Protein AF-A0AAU3BEQ9-F1 (afdb_monomer_lite)

Secondary structure (DSSP, 8-state):
-EEEEEEEETTEEEEEEEEEHHHHHHHHHHHHHHHHHHHHHHHHHHHHS--

Structure (mmCIF, N/CA/C/O backbone):
data_AF-A0AAU3BEQ9-F1
#
_entry.id   AF-A0AAU3BEQ9-F1
#
loop_
_atom_site.group_PDB
_atom_site.id
_atom_site.type_symbol
_atom_site.label_atom_id
_atom_site.label_alt_id
_atom_site.label_comp_id
_atom_site.label_asym_id
_atom_site.label_entity_id
_atom_site.label_seq_id
_atom_site.pdbx_PDB_ins_code
_atom_site.Cartn_x
_atom_site.Cartn_y
_atom_site.Cartn_z
_atom_site.occupancy
_atom_site.B_iso_or_equiv
_atom_site.auth_seq_id
_atom_site.auth_comp_id
_atom_site.auth_asym_id
_atom_site.auth_atom_id
_atom_site.pdbx_PDB_model_num
ATOM 1 N N . MET A 1 1 ? 10.179 7.369 -18.725 1.00 80.94 1 MET A N 1
ATOM 2 C CA . MET A 1 1 ? 9.827 8.110 -17.493 1.00 80.94 1 MET A CA 1
ATOM 3 C C . MET A 1 1 ? 9.630 7.089 -16.384 1.00 80.94 1 MET A C 1
ATOM 5 O O . MET A 1 1 ? 9.069 6.036 -16.667 1.00 80.94 1 MET A O 1
ATOM 9 N N . THR A 1 2 ? 10.138 7.350 -15.182 1.00 92.81 2 THR A N 1
ATOM 10 C CA . THR A 1 2 ? 10.129 6.403 -14.053 1.00 92.81 2 THR A CA 1
ATOM 11 C C . THR A 1 2 ? 9.491 7.037 -12.822 1.00 92.81 2 THR A C 1
ATOM 13 O O . THR A 1 2 ? 9.592 8.250 -12.643 1.00 92.81 2 THR A O 1
ATOM 16 N N . GLY A 1 3 ? 8.869 6.219 -11.976 1.00 93.62 3 GLY A N 1
ATOM 17 C CA . GLY A 1 3 ? 8.321 6.610 -10.676 1.00 93.62 3 GLY A CA 1
ATOM 18 C C . GLY A 1 3 ? 8.900 5.765 -9.542 1.00 93.62 3 GLY A C 1
ATOM 19 O O . GLY A 1 3 ? 9.672 4.835 -9.776 1.00 93.62 3 GLY A O 1
ATOM 20 N N . GLU A 1 4 ? 8.523 6.072 -8.303 1.00 95.69 4 GLU A N 1
ATOM 21 C CA . GLU A 1 4 ? 8.911 5.293 -7.123 1.00 95.69 4 GLU A CA 1
ATOM 22 C C . GLU A 1 4 ? 7.681 4.808 -6.358 1.00 95.69 4 GLU A C 1
ATOM 24 O O . GLU A 1 4 ? 6.767 5.583 -6.069 1.00 95.69 4 GLU A O 1
ATOM 29 N N . ILE A 1 5 ? 7.700 3.530 -5.979 1.00 95.81 5 ILE A N 1
ATOM 30 C CA . ILE A 1 5 ? 6.761 2.935 -5.026 1.00 95.81 5 ILE A 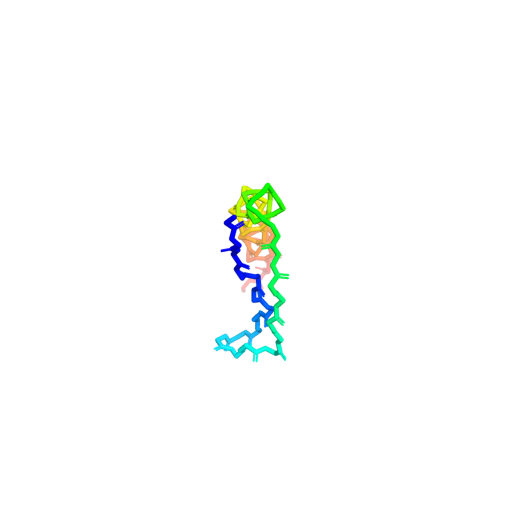CA 1
ATOM 31 C C . ILE A 1 5 ? 7.478 2.794 -3.683 1.00 95.81 5 ILE A C 1
ATOM 33 O O . ILE A 1 5 ? 8.609 2.302 -3.617 1.00 95.81 5 ILE A O 1
ATOM 37 N N . ARG A 1 6 ? 6.815 3.226 -2.608 1.00 96.00 6 ARG A N 1
ATOM 38 C CA . ARG A 1 6 ? 7.321 3.169 -1.232 1.00 96.00 6 ARG A CA 1
ATOM 39 C C . ARG A 1 6 ? 6.515 2.151 -0.443 1.00 96.00 6 ARG A C 1
ATOM 41 O O . ARG A 1 6 ? 5.290 2.205 -0.456 1.00 96.00 6 ARG A O 1
ATOM 48 N N . HIS A 1 7 ? 7.200 1.261 0.262 1.00 93.06 7 HIS A N 1
ATOM 49 C CA . HIS A 1 7 ? 6.564 0.444 1.286 1.00 93.06 7 HIS A CA 1
ATOM 50 C C . HIS A 1 7 ? 6.721 1.159 2.622 1.00 93.06 7 HIS A C 1
ATOM 52 O O . HIS A 1 7 ? 7.837 1.281 3.126 1.00 93.06 7 HIS A O 1
ATOM 58 N N . GLU A 1 8 ? 5.617 1.664 3.163 1.00 94.25 8 GLU A N 1
ATOM 59 C CA . GLU A 1 8 ? 5.599 2.445 4.394 1.00 94.25 8 GLU A CA 1
ATOM 60 C C . GLU A 1 8 ? 4.731 1.776 5.460 1.00 94.25 8 GLU A C 1
ATOM 62 O O . GLU A 1 8 ? 3.615 1.341 5.184 1.00 94.25 8 GLU A O 1
ATOM 67 N N . VAL A 1 9 ? 5.238 1.720 6.691 1.00 92.12 9 VAL A N 1
ATOM 68 C CA . VAL A 1 9 ? 4.503 1.235 7.859 1.00 92.12 9 VAL A CA 1
ATOM 69 C C . VAL A 1 9 ? 4.598 2.288 8.954 1.00 92.12 9 VAL A C 1
ATOM 71 O O . VAL A 1 9 ? 5.690 2.620 9.405 1.00 92.12 9 VAL A O 1
ATOM 74 N N . ARG A 1 10 ? 3.446 2.808 9.400 1.00 89.06 10 ARG A N 1
ATOM 75 C CA . ARG A 1 10 ? 3.350 3.811 10.482 1.00 89.06 10 ARG A CA 1
ATOM 76 C C . ARG A 1 10 ? 4.259 5.040 10.270 1.00 89.06 10 ARG A C 1
ATOM 78 O O . ARG A 1 10 ? 4.928 5.466 11.206 1.00 89.06 10 ARG A O 1
ATOM 85 N N . GLY A 1 11 ? 4.317 5.594 9.056 1.00 92.56 11 GLY A N 1
ATOM 86 C CA . GLY A 1 11 ? 5.191 6.739 8.754 1.00 92.56 11 GLY A CA 1
ATOM 87 C C . GLY A 1 11 ? 6.623 6.364 8.354 1.00 92.56 11 GLY A C 1
ATOM 88 O O . GLY A 1 11 ? 7.402 7.234 7.971 1.00 92.56 11 GLY A O 1
ATOM 89 N N . ILE A 1 12 ? 7.003 5.086 8.462 1.00 95.50 12 ILE A N 1
ATOM 90 C CA . ILE A 1 12 ? 8.377 4.622 8.247 1.00 95.50 12 ILE A CA 1
ATOM 91 C C . ILE A 1 12 ? 8.475 3.907 6.905 1.00 95.50 12 ILE A C 1
ATOM 93 O O . ILE A 1 12 ? 7.873 2.851 6.712 1.00 95.50 12 ILE A O 1
ATOM 97 N N . VAL A 1 13 ? 9.272 4.453 5.985 1.00 96.12 13 VAL A N 1
ATOM 98 C CA . VAL A 1 13 ? 9.551 3.813 4.693 1.00 96.12 13 VAL A CA 1
ATOM 99 C C . VAL A 1 13 ? 10.541 2.669 4.898 1.00 96.12 13 VAL A C 1
ATOM 101 O O . VAL A 1 13 ? 11.719 2.900 5.163 1.00 96.12 13 VAL A O 1
ATOM 104 N N . LEU A 1 14 ? 10.060 1.439 4.751 1.00 96.25 14 LEU A N 1
ATOM 105 C CA . LEU A 1 14 ? 10.851 0.215 4.867 1.00 96.25 14 LEU A CA 1
ATOM 106 C C . LEU A 1 14 ? 11.640 -0.083 3.588 1.00 96.25 14 LEU A C 1
ATOM 108 O O . LEU A 1 14 ? 12.751 -0.602 3.654 1.00 96.25 14 LEU A O 1
ATOM 112 N N . SER A 1 15 ? 11.079 0.236 2.419 1.00 95.94 15 SER A N 1
ATOM 113 C CA . SER A 1 15 ? 11.760 0.054 1.135 1.00 95.94 15 SER A CA 1
ATOM 114 C C . SER A 1 15 ? 11.243 1.003 0.056 1.00 95.94 15 SER A C 1
ATOM 116 O O . SER A 1 15 ? 10.148 1.569 0.152 1.00 95.94 15 SER A O 1
ATOM 118 N N . ARG A 1 16 ? 12.058 1.183 -0.988 1.00 96.38 16 ARG A N 1
ATOM 119 C CA . ARG A 1 16 ? 11.721 1.949 -2.191 1.00 96.38 16 ARG A CA 1
ATOM 120 C C . ARG A 1 16 ? 12.047 1.121 -3.420 1.00 96.38 16 ARG A C 1
ATOM 122 O O . ARG A 1 16 ? 13.076 0.447 -3.454 1.00 96.38 16 ARG A O 1
ATOM 129 N N . ARG A 1 17 ? 11.177 1.184 -4.423 1.00 96.94 17 ARG A N 1
ATOM 130 C CA . ARG A 1 17 ? 11.363 0.509 -5.706 1.00 96.94 17 ARG A CA 1
ATOM 131 C C . ARG A 1 17 ? 11.082 1.484 -6.837 1.00 96.94 17 ARG A C 1
ATOM 133 O O . ARG A 1 17 ? 9.972 2.005 -6.936 1.00 96.94 17 ARG A O 1
ATOM 140 N N . THR A 1 18 ? 12.076 1.704 -7.688 1.00 97.38 18 THR A N 1
ATOM 141 C CA . THR A 1 18 ? 11.913 2.455 -8.934 1.00 97.38 18 THR A CA 1
ATOM 142 C C . THR A 1 18 ? 11.194 1.582 -9.956 1.00 97.38 18 THR A C 1
ATOM 144 O O . THR A 1 18 ? 11.553 0.421 -10.140 1.00 97.38 18 THR A O 1
ATOM 147 N N . VAL A 1 19 ? 10.174 2.137 -10.601 1.00 97.12 19 VAL A N 1
ATOM 148 C CA . VAL A 1 19 ? 9.292 1.432 -11.539 1.00 97.12 19 VAL A CA 1
ATOM 149 C C . VAL A 1 19 ? 9.031 2.275 -12.786 1.00 97.12 19 VAL A C 1
ATOM 151 O O . VAL A 1 19 ? 9.294 3.483 -12.811 1.00 97.12 19 VAL A O 1
ATOM 154 N N . GLY A 1 20 ? 8.513 1.634 -13.834 1.00 97.88 20 GLY A N 1
ATOM 155 C CA . GLY A 1 20 ? 8.005 2.325 -15.019 1.00 97.88 20 GLY A CA 1
ATOM 156 C C . GLY A 1 20 ? 6.743 3.139 -14.717 1.00 97.88 20 GLY A C 1
ATOM 157 O O . GLY A 1 20 ? 6.102 2.951 -13.685 1.00 97.88 20 GLY A O 1
ATOM 158 N N . LEU A 1 21 ? 6.387 4.053 -15.624 1.00 97.06 21 LEU A N 1
ATOM 159 C CA . LEU A 1 21 ? 5.222 4.927 -15.456 1.00 97.06 21 LEU A CA 1
ATOM 160 C C . LEU A 1 21 ? 3.906 4.144 -15.356 1.00 97.06 21 LEU A C 1
ATOM 162 O O . LEU A 1 21 ? 3.110 4.444 -14.476 1.00 97.06 21 LEU A O 1
ATOM 166 N N . ASP A 1 22 ? 3.702 3.135 -16.203 1.00 97.19 22 ASP A N 1
ATOM 167 C CA . ASP A 1 22 ? 2.452 2.362 -16.217 1.00 97.19 22 ASP A CA 1
ATOM 168 C C . ASP A 1 22 ? 2.240 1.632 -14.884 1.00 97.19 22 ASP A C 1
ATOM 170 O O . ASP A 1 22 ? 1.213 1.791 -14.232 1.00 97.19 22 ASP A O 1
ATOM 174 N N . GLU A 1 23 ? 3.276 0.943 -14.395 1.00 97.25 23 GLU A N 1
ATOM 175 C CA . GLU A 1 23 ? 3.241 0.284 -13.086 1.00 97.25 23 GLU A CA 1
ATOM 176 C C . GLU A 1 23 ? 3.030 1.285 -11.943 1.00 97.25 23 GLU A C 1
ATOM 178 O O . GLU A 1 23 ? 2.332 0.993 -10.967 1.00 97.25 23 GLU A O 1
ATOM 183 N N . TRP A 1 24 ? 3.627 2.474 -12.049 1.00 97.00 24 TRP A N 1
ATOM 184 C CA . TRP A 1 24 ? 3.436 3.531 -11.065 1.00 97.00 24 TRP A CA 1
ATOM 185 C C . TRP A 1 24 ? 1.983 4.025 -11.034 1.00 97.00 24 TRP A C 1
ATOM 187 O O . TRP A 1 24 ? 1.420 4.171 -9.948 1.00 97.00 24 TRP A O 1
ATOM 197 N N . VAL A 1 25 ? 1.359 4.232 -12.198 1.00 96.38 25 VAL A N 1
ATOM 198 C CA . VAL A 1 25 ? -0.052 4.638 -12.313 1.00 96.38 25 VAL A CA 1
ATOM 199 C C . VAL A 1 25 ? -0.978 3.545 -11.778 1.00 96.38 25 VAL A C 1
ATOM 201 O O . VAL A 1 25 ? -1.879 3.846 -10.994 1.00 96.38 25 VAL A O 1
ATOM 204 N N . ASP A 1 26 ? -0.717 2.280 -12.104 1.00 96.50 26 ASP A N 1
ATOM 205 C CA . ASP A 1 26 ? -1.498 1.145 -11.599 1.00 96.50 26 ASP A CA 1
ATOM 206 C C . ASP A 1 26 ? -1.385 0.991 -10.077 1.00 96.50 26 ASP A C 1
ATOM 208 O O . ASP A 1 26 ? -2.349 0.642 -9.389 1.00 96.50 26 ASP A O 1
ATOM 212 N N . ALA A 1 27 ? -0.197 1.223 -9.516 1.00 95.44 27 ALA A N 1
ATOM 213 C CA . ALA A 1 27 ? 0.001 1.226 -8.070 1.00 95.44 27 ALA A CA 1
ATOM 214 C C . ALA A 1 27 ? -0.725 2.406 -7.407 1.00 95.44 27 ALA A C 1
ATOM 216 O O . ALA A 1 27 ? -1.378 2.231 -6.375 1.00 95.44 27 ALA A O 1
ATOM 217 N N . LEU A 1 28 ? -0.665 3.590 -8.022 1.00 93.38 28 LEU A N 1
ATOM 218 C CA . LEU A 1 28 ? -1.362 4.776 -7.540 1.00 93.38 28 LEU A CA 1
ATOM 219 C C . LEU A 1 28 ? -2.882 4.589 -7.561 1.00 93.38 28 LEU A C 1
ATOM 221 O O . LEU A 1 28 ? -3.536 4.954 -6.592 1.00 93.38 28 LEU A O 1
ATOM 225 N N . ALA A 1 29 ? -3.447 3.995 -8.612 1.00 96.19 29 ALA A N 1
AT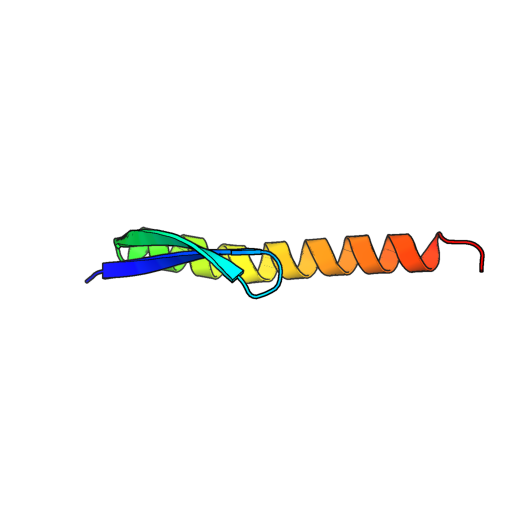OM 226 C CA . ALA A 1 29 ? -4.886 3.757 -8.715 1.00 96.19 29 ALA A CA 1
ATOM 227 C C . ALA A 1 29 ? -5.405 2.765 -7.655 1.00 96.19 29 ALA A C 1
ATOM 229 O O . ALA A 1 29 ? -6.528 2.909 -7.168 1.00 96.19 29 ALA A O 1
ATOM 230 N N . ARG A 1 30 ? -4.588 1.778 -7.259 1.00 95.31 30 ARG A N 1
ATOM 231 C CA . ARG A 1 30 ? -4.950 0.779 -6.235 1.00 95.31 30 ARG A CA 1
ATOM 232 C C . ARG A 1 30 ? -4.899 1.320 -4.807 1.00 95.31 30 ARG A C 1
ATOM 234 O O . ARG A 1 30 ? -5.753 0.964 -3.996 1.00 95.31 30 ARG A O 1
ATOM 241 N N . SER A 1 31 ? -3.947 2.202 -4.508 1.00 94.00 31 SER A N 1
ATOM 242 C CA . SER A 1 31 ? -3.706 2.707 -3.148 1.00 94.00 31 SER A CA 1
ATOM 243 C C . SER A 1 31 ? -4.950 3.335 -2.472 1.00 94.00 31 SER A C 1
ATOM 245 O O . SER A 1 31 ? -5.275 2.946 -1.346 1.00 94.00 31 SER A O 1
ATOM 247 N N . PRO A 1 32 ? -5.740 4.211 -3.132 1.00 93.25 32 PRO A N 1
ATOM 248 C CA . PRO A 1 32 ? -6.976 4.744 -2.558 1.00 93.25 32 PRO A CA 1
ATOM 249 C C . PRO A 1 32 ? -8.026 3.673 -2.248 1.00 93.25 32 PRO A C 1
ATOM 251 O O . PRO A 1 32 ? -8.702 3.758 -1.223 1.00 93.25 32 PRO A O 1
ATOM 254 N N . ALA A 1 33 ? -8.166 2.662 -3.111 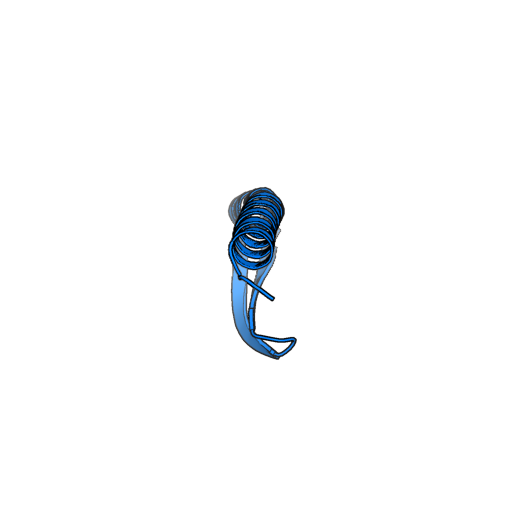1.00 95.50 33 ALA A N 1
ATOM 255 C CA . ALA A 1 33 ? -9.130 1.581 -2.912 1.00 95.50 33 ALA A CA 1
ATOM 256 C C . ALA A 1 33 ? -8.750 0.710 -1.704 1.00 95.50 33 ALA A C 1
ATOM 258 O O . ALA A 1 33 ? -9.608 0.357 -0.892 1.00 95.50 33 ALA A O 1
ATOM 259 N N . GLU A 1 34 ? -7.459 0.418 -1.539 1.00 94.25 34 GLU A N 1
ATOM 260 C CA . GLU A 1 34 ? -6.937 -0.300 -0.373 1.00 94.25 34 GLU A CA 1
ATOM 261 C C . GLU A 1 34 ? -7.145 0.495 0.925 1.00 94.25 34 GLU A C 1
ATOM 263 O O . GLU A 1 34 ? -7.600 -0.066 1.928 1.00 94.25 34 GLU A O 1
ATOM 268 N N . ALA A 1 35 ? -6.891 1.808 0.897 1.00 92.50 35 ALA A N 1
ATOM 269 C CA . ALA A 1 35 ? -7.133 2.695 2.033 1.00 92.50 35 ALA A CA 1
ATOM 270 C C . ALA A 1 35 ? -8.625 2.754 2.406 1.00 92.50 35 ALA A C 1
ATOM 272 O O . ALA A 1 35 ? -8.976 2.618 3.580 1.00 92.50 35 ALA A O 1
ATOM 273 N N . ALA A 1 36 ? -9.513 2.885 1.417 1.00 95.44 36 ALA A N 1
ATOM 274 C CA . ALA A 1 36 ? -10.958 2.873 1.635 1.00 95.44 36 ALA A CA 1
ATOM 275 C C . ALA A 1 36 ? -11.431 1.545 2.250 1.00 95.44 36 ALA A C 1
ATOM 277 O O . ALA A 1 36 ? -12.177 1.551 3.230 1.00 95.44 36 ALA A O 1
ATOM 278 N N . ALA A 1 37 ? -10.947 0.409 1.737 1.00 95.94 37 ALA A N 1
ATOM 279 C CA . ALA A 1 37 ? -11.266 -0.910 2.281 1.00 95.94 37 ALA A CA 1
ATOM 280 C C . ALA A 1 37 ? -10.746 -1.095 3.718 1.00 95.94 37 ALA A C 1
ATOM 282 O O . ALA A 1 37 ? -11.445 -1.660 4.559 1.00 95.94 37 ALA A O 1
ATOM 283 N N . SER A 1 38 ? -9.539 -0.610 4.023 1.00 93.38 38 SER A N 1
ATOM 284 C CA . SER A 1 38 ? -8.989 -0.620 5.386 1.00 93.38 38 SER A CA 1
ATOM 285 C C . SER A 1 38 ? -9.859 0.195 6.348 1.00 93.38 38 SER A C 1
AT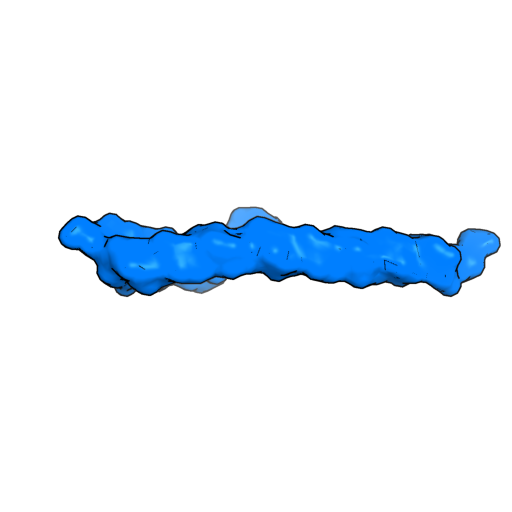OM 287 O O . SER A 1 38 ? -10.236 -0.297 7.413 1.00 93.38 38 SER A O 1
ATOM 289 N N . ASN A 1 39 ? -10.259 1.402 5.937 1.00 94.38 39 ASN A N 1
ATOM 290 C CA . ASN A 1 39 ? -11.117 2.279 6.731 1.00 94.38 39 ASN A CA 1
ATOM 291 C C . ASN A 1 39 ? -12.505 1.672 6.969 1.00 94.38 39 ASN A C 1
ATOM 293 O O . ASN A 1 39 ? -13.008 1.745 8.089 1.00 94.38 39 ASN A O 1
ATOM 297 N N . ALA A 1 40 ? -13.104 1.035 5.958 1.00 96.25 40 ALA A N 1
ATOM 298 C CA . ALA A 1 40 ? -14.378 0.331 6.105 1.00 96.25 40 ALA A CA 1
ATOM 299 C C . ALA A 1 40 ? -14.279 -0.799 7.144 1.00 96.25 40 ALA A C 1
ATOM 301 O O . ALA A 1 40 ? -15.080 -0.854 8.074 1.00 96.25 40 ALA A O 1
ATOM 302 N N . ARG A 1 41 ? -13.231 -1.633 7.069 1.00 94.62 41 ARG A N 1
ATOM 303 C CA . ARG A 1 41 ? -12.985 -2.696 8.063 1.00 94.62 41 ARG A CA 1
ATOM 304 C C . ARG A 1 41 ? -12.762 -2.135 9.467 1.00 94.62 41 ARG A C 1
ATOM 306 O O . ARG A 1 41 ? -13.273 -2.692 10.435 1.00 94.62 41 ARG A O 1
ATOM 313 N N . ALA A 1 42 ? -12.003 -1.045 9.589 1.00 93.56 42 ALA A N 1
ATOM 314 C CA . ALA A 1 42 ? -11.769 -0.386 10.871 1.00 93.56 42 ALA A CA 1
ATOM 315 C C . ALA A 1 42 ? -13.077 0.161 11.461 1.00 93.56 42 ALA A C 1
ATOM 317 O O . ALA A 1 42 ? -13.331 -0.000 12.653 1.00 93.56 42 ALA A O 1
ATOM 318 N N . ARG A 1 43 ? -13.935 0.749 10.620 1.00 93.38 43 ARG A N 1
ATOM 319 C CA . ARG A 1 43 ? -15.251 1.247 11.021 1.00 93.38 43 ARG A CA 1
ATOM 320 C C . ARG A 1 43 ? -16.156 0.120 11.515 1.00 93.38 43 ARG A C 1
ATOM 322 O O . ARG A 1 43 ? -16.691 0.231 12.613 1.00 93.38 43 ARG A O 1
ATOM 329 N N . GLU A 1 44 ? -16.258 -0.972 10.764 1.00 95.75 44 GLU A N 1
ATOM 330 C CA . GLU A 1 44 ? -17.023 -2.155 11.174 1.00 95.75 44 GLU A C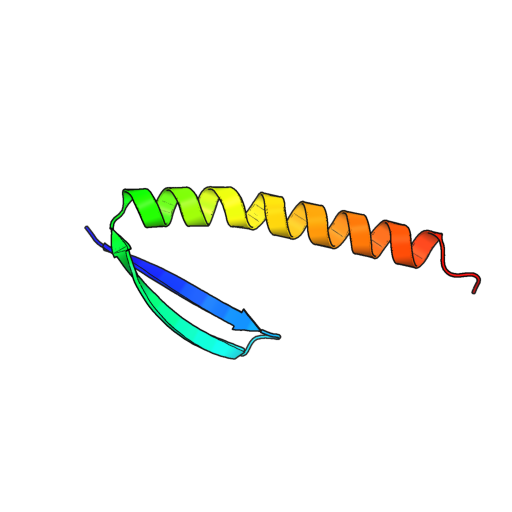A 1
ATOM 331 C C . GLU A 1 44 ? -16.506 -2.755 12.488 1.00 95.75 44 GLU A C 1
ATOM 333 O O . GLU A 1 44 ? -17.292 -3.217 13.312 1.00 95.75 44 GLU A O 1
ATOM 338 N N . ALA A 1 45 ? -15.185 -2.778 12.693 1.00 95.19 45 ALA A N 1
ATOM 339 C CA . ALA A 1 45 ? -14.587 -3.283 13.926 1.00 95.19 45 ALA A CA 1
ATOM 340 C C . ALA A 1 45 ? -14.953 -2.411 15.136 1.00 95.19 45 ALA A C 1
ATOM 342 O O . ALA A 1 45 ? -15.270 -2.949 16.194 1.00 95.19 45 ALA A O 1
ATOM 343 N N . VAL A 1 46 ? -14.957 -1.084 14.969 1.00 94.56 46 VAL A N 1
ATOM 344 C CA . VAL A 1 46 ? -15.407 -0.145 16.007 1.00 94.56 46 VAL A CA 1
ATOM 345 C C . VAL A 1 46 ? -16.895 -0.332 16.304 1.00 94.56 46 VAL A C 1
ATOM 347 O O . VAL A 1 46 ? -17.269 -0.405 17.468 1.00 94.56 46 VAL A O 1
ATOM 350 N N . GLU A 1 47 ? -17.740 -0.459 15.280 1.00 94.44 47 GLU A N 1
ATOM 351 C CA . GLU A 1 47 ? -19.190 -0.647 15.451 1.00 94.44 47 GLU A CA 1
ATOM 352 C C . GLU A 1 47 ? -19.551 -1.985 16.112 1.00 94.44 47 GLU A C 1
ATOM 354 O O . GLU A 1 47 ? -20.546 -2.070 16.828 1.00 94.44 47 GLU A O 1
ATOM 359 N N . ARG A 1 48 ? -18.743 -3.031 15.896 1.00 91.31 48 ARG A N 1
ATOM 360 C CA . ARG A 1 48 ? -18.940 -4.359 16.500 1.00 91.31 48 ARG A CA 1
ATOM 361 C C . ARG A 1 48 ? -18.288 -4.527 17.870 1.00 91.31 48 ARG A C 1
ATOM 363 O O . ARG A 1 48 ? -18.494 -5.567 18.493 1.00 91.31 48 ARG A O 1
ATOM 370 N N . SER A 1 49 ? -17.499 -3.561 18.336 1.00 71.88 49 SER A N 1
ATOM 371 C CA . SER A 1 49 ? -16.909 -3.620 19.671 1.00 71.88 49 SER A CA 1
ATOM 372 C C . SER A 1 49 ? -17.947 -3.156 20.698 1.00 71.88 49 SER A C 1
ATOM 374 O O . SER A 1 49 ? -18.361 -1.999 20.634 1.00 71.88 49 SER A O 1
ATOM 376 N N . PRO A 1 50 ? -18.370 -4.003 21.656 1.00 65.88 50 PRO A N 1
ATOM 377 C CA . PRO A 1 50 ? -19.165 -3.529 22.777 1.00 65.88 50 PRO A CA 1
ATOM 378 C C . PRO A 1 50 ? -18.252 -2.637 23.625 1.00 65.88 50 PRO A C 1
ATOM 380 O O . PRO A 1 50 ? -17.217 -3.095 24.113 1.00 65.88 50 PRO A O 1
ATOM 383 N N . ALA A 1 51 ? -18.579 -1.350 23.699 1.00 62.66 51 ALA A N 1
ATOM 384 C CA . ALA A 1 51 ? -18.016 -0.449 24.697 1.00 62.66 51 ALA A CA 1
ATOM 385 C C . ALA A 1 51 ? -18.680 -0.701 26.056 1.00 62.66 51 ALA A C 1
ATOM 387 O O . ALA A 1 51 ? -19.888 -1.038 26.058 1.00 62.66 51 ALA A O 1
#

Radius of gyration: 15.13 Å; chains: 1; bounding box: 31×12×42 Å

Foldseek 3Di:
DKDKDFDDDPNRTPDIDIGDPVVVVVVVVVVVVVVVVVVVVVVVVVVPDDD

pLDDT: mean 93.04, std 7.12, range [62.66, 97.88]

Sequence (51 aa):
MTGEIRHEVRGIVLSRRTVGLDEWVDALARSPAE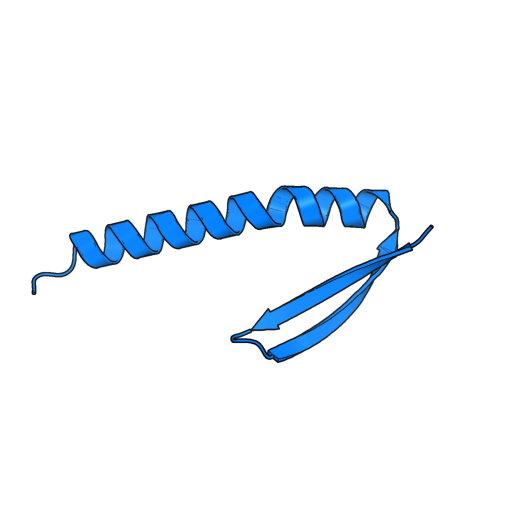AAASNARAREAVERSPA